Protein AF-A0A7X9JWN5-F1 (afdb_monomer_lite)

pLDDT: mean 94.58, std 3.23, range [83.0, 98.19]

Radius of gyration: 15.58 Å; chains: 1; bounding box: 39×29×37 Å

Sequence (133 aa):
LKELLTSEKVKLIFIDVPFARSTPIYAKYYLYAFNANSSVNNILHARKILFDAAQTKRIQKEDDLVAYLKEQQITVKIMDEKSVFPLLSLVIKKYKVNQTPTCVIKYSDTSVKKYIGEDEIWNGLTELKAYLK

Structure (mmCIF, N/CA/C/O backbone):
dat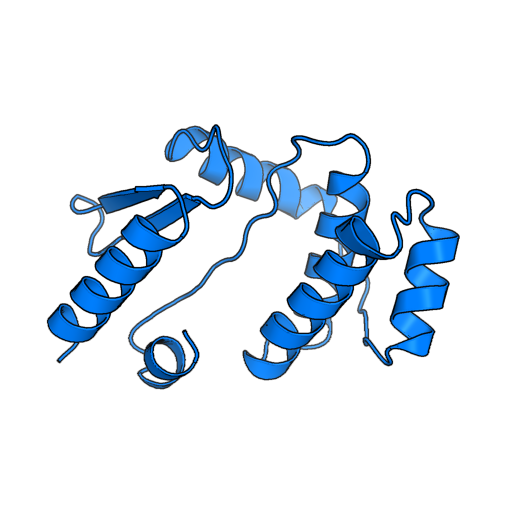a_AF-A0A7X9JWN5-F1
#
_entry.id   AF-A0A7X9JWN5-F1
#
loop_
_atom_site.group_PDB
_atom_site.id
_atom_site.type_symbol
_atom_site.label_atom_id
_atom_site.label_alt_id
_atom_site.label_comp_id
_atom_site.label_asym_id
_atom_site.label_entity_id
_atom_site.label_seq_id
_atom_site.pdbx_PDB_ins_code
_atom_site.Cartn_x
_atom_site.Cartn_y
_atom_site.Cartn_z
_atom_site.occupancy
_atom_site.B_iso_or_equiv
_atom_site.auth_seq_id
_atom_site.auth_comp_id
_atom_site.auth_asym_id
_atom_site.auth_atom_id
_atom_site.pdbx_PDB_model_num
ATOM 1 N N . LEU A 1 1 ? 0.238 -7.494 -11.731 1.00 86.62 1 LEU A N 1
ATOM 2 C CA . LEU A 1 1 ? 0.842 -7.514 -10.370 1.00 86.62 1 LEU A CA 1
ATOM 3 C C . LEU A 1 1 ? 1.144 -8.922 -9.865 1.00 86.62 1 LEU A C 1
ATOM 5 O O . LEU A 1 1 ? 2.314 -9.188 -9.644 1.00 86.62 1 LEU A O 1
ATOM 9 N N . LYS A 1 2 ? 0.154 -9.819 -9.701 1.00 88.81 2 LYS A N 1
ATOM 10 C CA . LYS A 1 2 ? 0.407 -11.194 -9.214 1.00 88.81 2 LYS A CA 1
ATOM 11 C C . LYS A 1 2 ? 1.500 -11.910 -10.013 1.00 88.81 2 LYS A C 1
ATOM 13 O O . LYS A 1 2 ? 2.463 -12.360 -9.419 1.00 88.81 2 LYS A O 1
ATOM 18 N N . GLU A 1 3 ? 1.415 -11.875 -11.342 1.00 89.75 3 GLU A N 1
ATOM 19 C CA . GLU A 1 3 ? 2.431 -12.461 -12.232 1.00 89.75 3 GLU A CA 1
ATOM 20 C C . GLU A 1 3 ? 3.855 -11.934 -11.987 1.00 89.75 3 GLU A C 1
ATOM 22 O O . GLU A 1 3 ? 4.800 -12.712 -11.945 1.00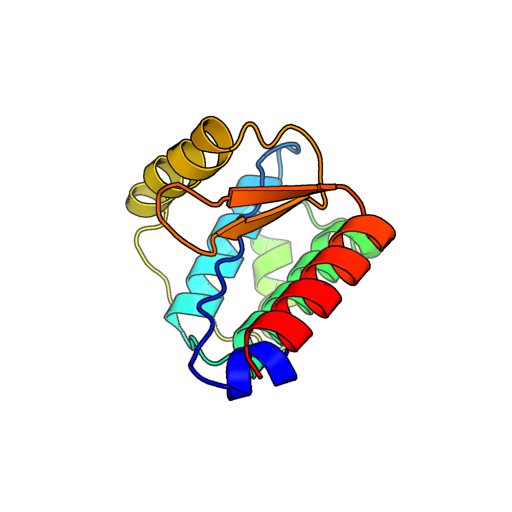 89.75 3 GLU A O 1
ATOM 27 N N . LEU A 1 4 ? 4.014 -10.618 -11.788 1.00 91.69 4 LEU A N 1
ATOM 28 C CA . LEU A 1 4 ? 5.315 -10.012 -11.480 1.00 91.69 4 LEU A CA 1
ATOM 29 C C . LEU A 1 4 ? 5.862 -10.529 -10.143 1.00 91.69 4 LEU A C 1
ATOM 31 O O . LEU A 1 4 ? 7.054 -10.786 -10.032 1.00 91.69 4 LEU A O 1
ATOM 35 N N . LEU A 1 5 ? 4.996 -10.717 -9.145 1.00 88.19 5 LEU A N 1
ATOM 36 C CA . LEU A 1 5 ? 5.391 -11.211 -7.823 1.00 88.19 5 LEU A CA 1
ATOM 37 C C . LEU A 1 5 ? 5.718 -12.706 -7.833 1.00 88.19 5 LEU A C 1
ATOM 39 O O . LEU A 1 5 ? 6.638 -13.124 -7.142 1.00 88.19 5 LEU A O 1
ATOM 43 N N . THR A 1 6 ? 5.018 -13.496 -8.649 1.00 86.38 6 THR A N 1
ATOM 44 C CA . THR A 1 6 ? 5.298 -14.929 -8.835 1.00 86.38 6 THR A CA 1
ATOM 45 C C . THR A 1 6 ? 6.651 -15.183 -9.500 1.00 86.38 6 THR A C 1
ATOM 47 O O . THR A 1 6 ? 7.188 -16.273 -9.370 1.00 86.38 6 THR A O 1
ATOM 50 N N . SER A 1 7 ? 7.237 -14.190 -10.178 1.00 86.50 7 SER A N 1
ATOM 51 C CA . SER A 1 7 ? 8.579 -14.335 -10.755 1.00 86.50 7 SER A CA 1
ATOM 52 C C . SER A 1 7 ? 9.705 -14.421 -9.716 1.00 86.50 7 SER A C 1
ATOM 54 O O . SER A 1 7 ? 10.830 -14.716 -10.099 1.00 86.50 7 SER A O 1
ATOM 56 N N . GLU A 1 8 ? 9.441 -14.080 -8.446 1.00 83.44 8 GLU A N 1
ATOM 57 C CA . GLU A 1 8 ? 10.424 -13.928 -7.351 1.00 83.44 8 GLU A CA 1
ATOM 58 C C . GLU A 1 8 ? 11.551 -12.902 -7.601 1.00 83.44 8 GLU A C 1
ATOM 60 O O . GLU A 1 8 ? 12.323 -12.584 -6.700 1.00 83.44 8 GLU A O 1
ATOM 65 N N . LYS A 1 9 ? 11.599 -12.284 -8.788 1.00 90.44 9 LYS A N 1
ATOM 66 C CA . LYS A 1 9 ? 12.545 -11.217 -9.154 1.00 90.44 9 LYS A CA 1
ATOM 67 C C . LYS A 1 9 ? 12.091 -9.825 -8.696 1.00 90.44 9 LYS A C 1
ATOM 69 O O . LYS A 1 9 ? 12.845 -8.861 -8.808 1.00 90.44 9 LYS A O 1
ATOM 74 N N . VAL A 1 10 ? 10.851 -9.692 -8.217 1.00 92.88 10 VAL A N 1
ATOM 75 C CA . VAL A 1 10 ? 10.231 -8.402 -7.882 1.00 92.88 10 VAL A CA 1
ATOM 76 C C . VAL A 1 10 ? 9.826 -8.355 -6.419 1.00 92.88 10 VAL A C 1
ATOM 78 O O . VAL A 1 10 ? 9.027 -9.163 -5.950 1.00 92.88 10 VAL A O 1
ATOM 81 N N . LYS A 1 11 ? 10.290 -7.316 -5.723 1.00 91.75 11 LYS A N 1
ATOM 82 C CA . LYS A 1 11 ? 9.767 -6.921 -4.415 1.00 91.75 11 LYS A CA 1
ATOM 83 C C . LYS A 1 11 ? 8.789 -5.763 -4.583 1.00 91.75 11 LYS A C 1
ATOM 85 O O . LYS A 1 11 ? 9.141 -4.728 -5.141 1.00 91.75 11 LYS A O 1
ATOM 90 N N . LEU A 1 12 ? 7.578 -5.923 -4.057 1.00 91.81 12 LEU A N 1
ATOM 91 C CA . LEU A 1 12 ? 6.559 -4.877 -4.035 1.00 91.81 12 LEU A CA 1
ATOM 92 C C . LEU A 1 12 ? 6.390 -4.332 -2.621 1.00 91.81 12 LEU A C 1
ATOM 94 O O . LEU A 1 12 ? 6.282 -5.091 -1.661 1.00 91.81 12 LEU A O 1
ATOM 98 N N . ILE A 1 13 ? 6.345 -3.008 -2.508 1.00 92.94 13 ILE A N 1
ATOM 99 C CA . ILE A 1 13 ? 6.031 -2.304 -1.269 1.00 92.94 13 ILE A CA 1
ATOM 100 C C . ILE A 1 13 ? 4.869 -1.371 -1.581 1.00 92.94 13 ILE A C 1
ATOM 102 O O . ILE A 1 13 ? 4.953 -0.557 -2.499 1.00 92.94 13 ILE A O 1
ATOM 106 N N . PHE A 1 14 ? 3.790 -1.490 -0.815 1.00 94.25 14 PHE A N 1
ATOM 107 C CA . PHE A 1 14 ? 2.704 -0.522 -0.847 1.00 94.25 14 PHE A CA 1
ATOM 108 C C . PHE A 1 14 ? 2.879 0.483 0.283 1.00 94.25 14 PHE A C 1
ATOM 110 O O . PHE A 1 14 ? 3.164 0.098 1.417 1.00 94.25 14 PHE A O 1
ATOM 117 N N . ILE A 1 15 ? 2.700 1.761 -0.039 1.00 94.75 15 ILE A N 1
ATOM 118 C CA . ILE A 1 15 ? 2.816 2.863 0.909 1.00 94.75 15 ILE A CA 1
ATOM 119 C C . ILE A 1 15 ? 1.588 3.750 0.744 1.00 94.75 15 ILE A C 1
ATOM 121 O O . ILE A 1 15 ? 1.370 4.295 -0.339 1.00 94.75 15 ILE A O 1
ATOM 125 N N . ASP A 1 16 ? 0.804 3.897 1.808 1.00 92.56 16 ASP A N 1
ATOM 126 C CA . ASP A 1 16 ? -0.321 4.827 1.821 1.00 92.56 16 ASP A CA 1
ATOM 127 C C . ASP A 1 16 ? 0.190 6.237 2.134 1.00 92.56 16 ASP A C 1
ATOM 129 O O . ASP A 1 16 ? 0.936 6.458 3.091 1.00 92.56 16 ASP A O 1
ATOM 133 N N . VAL A 1 17 ? -0.184 7.197 1.288 1.00 91.56 17 VAL A N 1
ATOM 134 C CA . VAL A 1 17 ? 0.281 8.583 1.389 1.00 91.56 17 VAL A CA 1
ATOM 135 C C . VAL A 1 17 ? -0.757 9.392 2.167 1.00 91.56 17 VAL A C 1
ATOM 137 O O . VAL A 1 17 ? -1.912 9.427 1.740 1.00 91.56 17 VAL A O 1
ATOM 140 N N . PRO A 1 18 ? -0.397 10.043 3.290 1.00 89.44 18 PRO A N 1
ATOM 141 C CA . PRO A 1 18 ? -1.356 10.656 4.208 1.00 89.44 18 PRO A CA 1
ATOM 142 C C . PRO A 1 18 ? -1.901 12.003 3.706 1.00 89.44 18 PRO A C 1
ATOM 144 O O . PRO A 1 18 ? -1.701 13.039 4.334 1.00 89.44 18 PRO A O 1
ATOM 147 N N . PHE A 1 19 ? -2.595 12.000 2.566 1.00 89.00 19 PHE A N 1
ATOM 148 C CA . PHE A 1 19 ? -3.260 13.187 2.019 1.00 89.00 19 PHE A CA 1
ATOM 149 C C . PHE A 1 19 ? -4.581 13.519 2.723 1.00 89.00 19 PHE A C 1
ATOM 151 O O . PHE A 1 19 ? -5.000 14.675 2.706 1.00 89.00 19 PHE A O 1
ATOM 158 N N . ALA A 1 20 ? -5.229 12.541 3.365 1.00 88.44 20 ALA A N 1
ATOM 159 C CA . ALA A 1 20 ? -6.449 12.746 4.141 1.00 88.44 20 ALA A CA 1
ATOM 160 C C . ALA A 1 20 ? -6.208 12.511 5.639 1.00 88.44 20 ALA A C 1
ATOM 162 O O . ALA A 1 20 ? -5.358 11.713 6.037 1.00 88.44 20 ALA A O 1
ATOM 163 N N . ARG A 1 21 ? -7.010 13.166 6.493 1.00 87.06 21 ARG A N 1
ATOM 164 C CA . ARG A 1 21 ? -6.910 13.024 7.960 1.00 87.06 21 ARG A CA 1
ATOM 165 C C . ARG A 1 21 ? -7.127 11.593 8.447 1.00 87.06 21 ARG A C 1
ATOM 167 O O . ARG A 1 21 ? -6.552 11.217 9.460 1.00 87.06 21 ARG A O 1
ATOM 174 N N . SER A 1 22 ? -7.941 10.810 7.745 1.00 88.38 22 SER A N 1
ATOM 175 C CA . SER A 1 22 ? -8.222 9.416 8.093 1.00 88.38 22 SER A CA 1
ATOM 176 C C . SER A 1 22 ? -7.166 8.438 7.580 1.00 88.38 22 SER A C 1
ATOM 178 O O . SER A 1 22 ? -7.082 7.324 8.094 1.00 88.38 22 SER A O 1
ATOM 180 N N . THR A 1 23 ? -6.302 8.837 6.636 1.00 90.00 23 THR A N 1
ATOM 181 C CA . THR A 1 23 ? -5.290 7.946 6.050 1.00 90.00 23 THR A CA 1
ATOM 182 C C . THR A 1 23 ? -4.388 7.249 7.078 1.00 90.00 23 THR A C 1
ATOM 184 O O . THR A 1 23 ? -4.134 6.063 6.885 1.00 90.00 23 THR A O 1
ATOM 187 N N . PRO A 1 24 ? -3.927 7.884 8.177 1.00 92.56 24 PRO A N 1
ATOM 188 C CA . PRO A 1 24 ? -3.117 7.196 9.185 1.00 92.56 24 PRO A CA 1
ATOM 189 C C . PRO A 1 24 ? -3.802 5.967 9.800 1.00 92.56 24 PRO A C 1
ATOM 191 O O . PRO A 1 24 ? -3.133 4.967 10.053 1.00 92.56 24 PRO A O 1
ATOM 194 N N . ILE A 1 25 ? -5.128 6.006 9.993 1.00 95.06 25 ILE A N 1
ATOM 195 C CA . ILE A 1 25 ? -5.894 4.859 10.505 1.00 95.06 25 ILE A CA 1
ATOM 196 C C . ILE A 1 25 ? -5.853 3.729 9.469 1.00 95.06 25 ILE A C 1
ATOM 198 O O . ILE A 1 25 ? -5.475 2.609 9.796 1.00 95.06 25 ILE A O 1
ATOM 202 N N . TYR A 1 26 ? -6.138 4.021 8.200 1.00 96.38 26 TYR A N 1
ATOM 203 C CA . TYR A 1 26 ? -6.081 3.022 7.127 1.00 96.38 26 TYR A CA 1
ATOM 204 C C . TYR A 1 26 ? -4.681 2.420 6.943 1.00 96.38 26 TYR A C 1
ATOM 206 O O . TYR A 1 26 ? -4.544 1.199 6.859 1.00 96.38 26 TYR A O 1
ATOM 214 N N . ALA A 1 27 ? -3.640 3.256 6.969 1.00 95.69 27 ALA A N 1
ATOM 215 C CA . ALA A 1 27 ? -2.252 2.818 6.865 1.00 95.69 27 ALA A CA 1
ATOM 216 C C . ALA A 1 27 ? -1.854 1.900 8.035 1.00 95.69 27 ALA A C 1
ATOM 218 O O . ALA A 1 27 ? -1.191 0.883 7.829 1.00 95.69 27 ALA A O 1
ATOM 219 N N . LYS A 1 28 ? -2.299 2.217 9.259 1.00 96.44 28 LYS A N 1
ATOM 220 C CA . LYS A 1 28 ? -2.103 1.369 10.444 1.00 96.44 28 LYS A CA 1
ATOM 221 C C . LYS A 1 28 ? -2.718 -0.018 10.246 1.00 96.44 28 LYS A C 1
ATOM 223 O O . LYS A 1 28 ? -2.028 -1.020 10.411 1.00 96.44 28 LYS A O 1
ATOM 228 N N . TYR A 1 29 ? -3.987 -0.095 9.840 1.00 97.44 29 TYR A N 1
ATOM 229 C CA . TYR A 1 29 ? -4.658 -1.388 9.658 1.00 97.44 29 TYR A CA 1
ATOM 230 C C . TYR A 1 29 ? -4.124 -2.184 8.466 1.00 97.44 29 TYR A C 1
ATOM 232 O O . TYR A 1 29 ? -4.097 -3.414 8.525 1.00 97.44 29 TYR A O 1
ATOM 240 N N . TYR A 1 30 ? -3.614 -1.516 7.430 1.00 97.19 30 TYR A N 1
ATOM 241 C CA . TYR A 1 30 ? -2.848 -2.184 6.381 1.00 97.19 30 TYR A CA 1
ATOM 242 C C . TYR A 1 30 ? -1.592 -2.869 6.944 1.00 97.19 30 TYR A C 1
ATOM 244 O O . TYR A 1 30 ? -1.358 -4.046 6.661 1.00 97.19 30 TYR A O 1
ATOM 252 N N . LEU A 1 31 ? -0.811 -2.175 7.782 1.00 97.06 31 LEU A N 1
ATOM 253 C CA . LEU A 1 31 ? 0.374 -2.754 8.427 1.00 97.06 31 LEU A CA 1
ATOM 254 C C . LEU A 1 31 ? 0.009 -3.917 9.356 1.00 97.06 31 LEU A C 1
ATOM 256 O O . LEU A 1 31 ? 0.697 -4.936 9.354 1.00 97.06 31 LEU A O 1
ATOM 260 N N . TYR A 1 32 ? -1.095 -3.817 10.097 1.00 97.88 32 TYR A N 1
ATOM 261 C CA . TYR A 1 32 ? -1.533 -4.904 10.974 1.00 97.88 32 TYR A CA 1
ATOM 262 C C . TYR A 1 32 ? -1.997 -6.136 10.187 1.00 97.88 32 TYR A C 1
ATOM 264 O O . TYR A 1 32 ? -1.700 -7.263 10.588 1.00 97.88 32 TYR A O 1
ATOM 272 N N . ALA A 1 33 ? -2.683 -5.951 9.056 1.00 97.50 33 ALA A N 1
ATOM 273 C CA . ALA A 1 33 ? -3.051 -7.051 8.163 1.00 97.50 33 ALA A CA 1
ATOM 274 C C . ALA A 1 33 ? -1.811 -7.697 7.518 1.00 97.50 33 ALA A C 1
ATOM 276 O O . ALA A 1 33 ? -1.709 -8.923 7.450 1.00 97.50 33 ALA A O 1
ATOM 277 N N . PHE A 1 34 ? -0.836 -6.882 7.101 1.00 95.75 34 PHE A N 1
ATOM 278 C CA . PHE A 1 34 ? 0.447 -7.357 6.579 1.00 95.75 34 PHE A CA 1
ATOM 279 C C . PHE A 1 34 ? 1.229 -8.170 7.623 1.00 95.75 34 PHE A C 1
ATOM 281 O O . PHE A 1 34 ? 1.760 -9.232 7.306 1.00 95.75 34 PHE A O 1
ATOM 288 N N . ASN A 1 35 ? 1.275 -7.702 8.873 1.00 97.06 35 ASN A N 1
ATOM 289 C CA . ASN A 1 35 ? 1.960 -8.377 9.976 1.00 97.06 35 ASN A CA 1
ATOM 290 C C . ASN A 1 35 ? 1.287 -9.698 10.384 1.00 97.06 35 ASN A C 1
ATOM 292 O O . ASN A 1 35 ? 1.957 -10.615 10.859 1.00 97.06 35 ASN A O 1
ATOM 296 N N . ALA A 1 36 ? -0.032 -9.814 10.201 1.00 97.19 36 ALA A N 1
ATOM 297 C CA . ALA A 1 36 ? -0.741 -11.074 10.399 1.00 97.19 36 ALA A CA 1
ATOM 298 C C . ALA A 1 36 ? -0.396 -12.096 9.310 1.00 97.19 36 ALA A C 1
ATOM 300 O O . ALA A 1 36 ? -0.172 -13.267 9.609 1.00 97.19 36 ALA A O 1
ATOM 301 N N . ASN A 1 37 ? -0.363 -11.657 8.048 1.00 95.88 37 ASN A N 1
ATOM 302 C CA . ASN A 1 37 ? -0.058 -12.504 6.903 1.00 95.88 37 ASN A CA 1
ATOM 303 C C . ASN A 1 37 ? 0.485 -11.660 5.736 1.00 95.88 37 ASN A C 1
ATOM 305 O O . ASN A 1 37 ? -0.243 -10.902 5.092 1.00 95.88 37 ASN A O 1
ATOM 309 N N . SER A 1 38 ? 1.763 -11.840 5.412 1.00 92.94 38 SER A N 1
ATOM 310 C CA . SER A 1 38 ? 2.453 -11.092 4.355 1.00 92.94 38 SER A CA 1
ATOM 311 C C . SER A 1 38 ? 2.349 -11.738 2.965 1.00 92.94 38 SER A C 1
ATOM 313 O O . SER A 1 38 ? 3.032 -11.318 2.029 1.00 92.94 38 SER A O 1
ATOM 315 N N . SER A 1 39 ? 1.495 -12.753 2.787 1.00 91.88 39 SER A N 1
ATOM 316 C CA . SER A 1 39 ? 1.266 -13.352 1.471 1.00 91.88 39 SER A CA 1
ATOM 317 C C . SER A 1 39 ? 0.632 -12.350 0.504 1.00 91.88 39 SER A C 1
ATOM 319 O O . SER A 1 39 ? -0.218 -11.535 0.867 1.00 91.88 39 SER A O 1
ATOM 321 N N . VAL A 1 40 ? 0.999 -12.456 -0.774 1.00 90.19 40 VAL A N 1
ATOM 322 C CA . VAL A 1 40 ? 0.501 -11.570 -1.839 1.00 90.19 40 VAL A CA 1
ATOM 323 C C . VAL A 1 40 ? -1.028 -11.551 -1.899 1.00 90.19 40 VAL A C 1
ATOM 325 O O . VAL A 1 40 ? -1.627 -10.488 -2.054 1.00 90.19 40 VAL A O 1
ATOM 328 N N . ASN A 1 41 ? -1.672 -12.713 -1.759 1.00 91.69 41 ASN A N 1
ATOM 329 C CA . ASN A 1 41 ? -3.130 -12.805 -1.793 1.00 91.69 41 ASN A CA 1
ATOM 330 C C . ASN A 1 41 ? -3.770 -12.063 -0.613 1.00 91.69 41 ASN A C 1
ATOM 332 O O . ASN A 1 41 ? -4.712 -11.304 -0.840 1.00 91.69 41 ASN A O 1
ATOM 336 N N . ASN A 1 42 ? -3.233 -12.217 0.603 1.00 93.12 42 ASN A N 1
ATOM 337 C CA . ASN A 1 42 ? -3.739 -11.502 1.774 1.00 93.12 42 ASN A CA 1
ATOM 338 C C . ASN A 1 42 ? -3.561 -9.987 1.629 1.00 93.12 42 ASN A C 1
ATOM 340 O O . ASN A 1 42 ? -4.512 -9.236 1.808 1.00 93.12 42 ASN A O 1
ATOM 344 N N . ILE A 1 43 ? -2.372 -9.533 1.226 1.00 93.38 43 ILE A N 1
ATOM 345 C CA . ILE A 1 43 ? -2.062 -8.105 1.072 1.00 93.38 43 ILE A CA 1
ATOM 346 C C . ILE A 1 43 ? -2.984 -7.445 0.045 1.00 93.38 43 ILE A C 1
ATOM 348 O O . ILE A 1 43 ? -3.533 -6.374 0.300 1.00 93.38 43 ILE A O 1
ATOM 352 N N . LEU A 1 44 ? -3.175 -8.068 -1.123 1.00 93.94 44 LEU A N 1
ATOM 353 C CA . LEU A 1 44 ? -4.054 -7.520 -2.159 1.00 93.94 44 LEU A CA 1
ATOM 354 C C . LEU A 1 44 ? -5.522 -7.516 -1.716 1.00 93.94 44 LEU A C 1
ATOM 356 O O . LEU A 1 44 ? -6.245 -6.567 -2.021 1.00 93.94 44 LEU A O 1
ATOM 360 N N . HIS A 1 45 ? -5.955 -8.543 -0.981 1.00 95.81 45 HIS A N 1
ATOM 361 C CA . HIS A 1 45 ? -7.305 -8.605 -0.433 1.00 95.81 45 HIS A CA 1
ATOM 362 C C . HIS A 1 45 ? -7.537 -7.533 0.640 1.00 95.81 45 HIS A C 1
ATOM 364 O O . HIS A 1 45 ? -8.465 -6.738 0.503 1.00 95.81 45 HIS A O 1
ATOM 370 N N . ALA A 1 46 ? -6.651 -7.431 1.634 1.00 96.81 46 ALA A N 1
ATOM 371 C CA . ALA A 1 46 ? -6.714 -6.417 2.682 1.00 96.81 46 ALA A CA 1
ATOM 372 C C . ALA A 1 46 ? -6.733 -5.000 2.093 1.00 96.81 46 ALA A C 1
ATOM 374 O O . ALA A 1 46 ? -7.560 -4.181 2.485 1.00 96.81 46 ALA A O 1
ATOM 375 N N . ARG A 1 47 ? -5.892 -4.720 1.084 1.00 95.38 47 ARG A N 1
ATOM 376 C CA . ARG A 1 47 ? -5.914 -3.433 0.370 1.00 95.38 47 ARG A CA 1
ATOM 377 C C . ARG A 1 47 ? -7.259 -3.167 -0.286 1.00 95.38 47 ARG A C 1
ATOM 379 O O . ARG A 1 47 ? -7.785 -2.076 -0.120 1.00 95.38 47 ARG A O 1
ATOM 386 N N . LYS A 1 48 ? -7.830 -4.143 -0.999 1.00 96.31 48 LYS A N 1
ATOM 387 C CA . LYS A 1 48 ? -9.151 -3.990 -1.625 1.00 96.31 48 LYS A CA 1
ATOM 388 C C . LYS A 1 48 ? -10.219 -3.622 -0.588 1.00 96.31 48 LYS A C 1
ATOM 390 O O . LYS A 1 48 ? -10.968 -2.679 -0.814 1.00 96.31 48 LYS A O 1
ATOM 395 N N . ILE A 1 49 ? -10.258 -4.332 0.540 1.00 98.19 49 ILE A N 1
ATOM 396 C CA . ILE A 1 49 ? -11.233 -4.090 1.613 1.00 98.19 49 ILE A CA 1
ATOM 397 C C . ILE A 1 49 ? -11.034 -2.714 2.261 1.00 98.19 49 ILE A C 1
ATOM 399 O O . ILE A 1 49 ? -12.000 -1.980 2.444 1.00 98.19 49 ILE A O 1
ATOM 403 N N . LEU A 1 50 ? -9.790 -2.326 2.554 1.00 97.00 50 LEU A N 1
ATOM 404 C CA . LEU A 1 50 ? -9.475 -1.009 3.118 1.00 97.00 50 LEU A CA 1
ATOM 405 C C . LEU A 1 50 ? -9.835 0.134 2.155 1.00 97.00 50 LEU A C 1
ATOM 407 O O . LEU A 1 50 ? -10.366 1.154 2.587 1.00 97.00 50 LEU A O 1
ATOM 411 N N . PHE A 1 51 ? -9.597 -0.038 0.851 1.00 94.25 51 PHE A N 1
ATOM 412 C CA . PHE A 1 51 ? -10.013 0.936 -0.162 1.00 94.25 51 PHE A CA 1
ATOM 413 C C . PHE A 1 51 ? -11.537 1.064 -0.250 1.00 94.25 51 PHE A C 1
ATOM 415 O O . PHE A 1 51 ? -12.043 2.181 -0.346 1.00 94.25 51 PHE A O 1
ATOM 422 N N . ASP A 1 52 ? -12.270 -0.048 -0.192 1.00 96.50 52 ASP A N 1
ATOM 423 C CA . ASP A 1 52 ? -13.735 -0.038 -0.198 1.00 96.50 52 ASP A CA 1
ATOM 424 C C . ASP A 1 52 ? -14.316 0.625 1.066 1.00 96.50 52 ASP A C 1
ATOM 426 O O . ASP A 1 52 ? -15.213 1.469 0.980 1.00 96.50 52 ASP A O 1
ATOM 430 N N . ALA A 1 53 ? -13.738 0.335 2.236 1.00 97.00 53 ALA A N 1
ATOM 431 C CA . ALA A 1 53 ? -14.075 0.999 3.494 1.00 97.00 53 ALA A CA 1
ATOM 432 C C . ALA A 1 53 ? -13.896 2.527 3.409 1.00 97.00 53 ALA A C 1
ATOM 434 O O . ALA A 1 53 ? -14.770 3.286 3.838 1.00 97.00 53 ALA A O 1
ATOM 435 N N . ALA A 1 54 ? -12.791 2.979 2.808 1.00 94.25 54 ALA A N 1
ATOM 436 C CA . ALA A 1 54 ? -12.473 4.395 2.672 1.00 94.25 54 ALA A CA 1
ATOM 437 C C . ALA A 1 54 ? -13.348 5.114 1.636 1.00 94.25 54 ALA A C 1
ATOM 439 O O . ALA A 1 54 ? -13.866 6.194 1.914 1.00 94.25 54 ALA A O 1
ATOM 440 N N . GLN A 1 55 ? -13.503 4.544 0.438 1.00 92.38 55 GLN A N 1
ATOM 441 C CA . GLN A 1 55 ? -14.128 5.240 -0.692 1.00 92.38 55 GLN A CA 1
ATOM 442 C C . GLN A 1 55 ? -15.636 5.011 -0.777 1.00 92.38 55 GLN A C 1
ATOM 444 O O . GLN A 1 55 ? -16.396 5.962 -0.974 1.00 92.38 55 GLN A O 1
ATOM 449 N N . THR A 1 56 ? -16.073 3.765 -0.602 1.00 94.44 56 THR A N 1
ATOM 450 C CA . THR A 1 56 ? -17.480 3.379 -0.745 1.00 94.44 56 THR A CA 1
ATOM 451 C C . THR A 1 56 ? -18.230 3.603 0.560 1.00 94.44 56 THR A C 1
ATOM 453 O O . THR A 1 56 ? -19.244 4.298 0.587 1.00 94.44 56 THR A O 1
ATOM 456 N N . LYS A 1 57 ? -17.723 3.037 1.664 1.00 94.69 57 LYS A N 1
ATOM 457 C CA . LYS A 1 57 ? -18.373 3.120 2.984 1.00 94.69 57 LYS A CA 1
ATOM 458 C C . LYS A 1 57 ? -18.081 4.430 3.714 1.00 94.69 57 LYS A C 1
ATOM 460 O O . LYS A 1 57 ? -18.820 4.792 4.624 1.00 94.69 57 LYS A O 1
ATOM 465 N N . ARG A 1 58 ? -17.029 5.149 3.302 1.00 94.38 58 ARG A N 1
ATOM 466 C CA . ARG A 1 58 ? -16.589 6.434 3.872 1.00 94.38 58 ARG A CA 1
ATOM 467 C C . ARG A 1 58 ? -16.344 6.383 5.381 1.00 94.38 58 ARG A C 1
ATOM 469 O O . ARG A 1 58 ? -16.540 7.387 6.066 1.00 94.38 58 ARG A O 1
ATOM 476 N N . ILE A 1 59 ? -15.887 5.243 5.895 1.00 95.50 59 ILE A N 1
ATOM 477 C CA . ILE A 1 59 ? -15.632 5.049 7.325 1.00 95.50 59 ILE A CA 1
ATOM 478 C C . ILE A 1 59 ? -14.531 6.018 7.785 1.00 95.50 59 ILE A C 1
ATOM 480 O O . ILE A 1 59 ? -13.461 6.091 7.180 1.00 95.50 59 ILE A O 1
ATOM 484 N N . GLN A 1 60 ? -14.791 6.789 8.845 1.00 91.56 60 GLN A N 1
ATOM 485 C CA . GLN A 1 60 ? -13.825 7.758 9.393 1.00 91.56 60 GLN A CA 1
ATOM 486 C C . GLN A 1 60 ? -13.357 7.415 10.810 1.00 91.56 60 GLN A C 1
ATOM 488 O O . GLN A 1 60 ? -12.292 7.874 11.219 1.00 91.56 60 GLN A O 1
ATOM 493 N N . LYS A 1 61 ? -14.149 6.649 11.568 1.00 94.25 61 LYS A N 1
ATOM 494 C CA . LYS A 1 61 ? -13.821 6.260 12.942 1.00 94.25 61 LYS A CA 1
ATOM 495 C C . LYS A 1 61 ? -13.110 4.917 12.956 1.00 94.25 61 LYS A C 1
ATOM 497 O O . LYS A 1 61 ? -13.388 4.044 12.139 1.00 94.25 61 LYS A O 1
ATOM 502 N N . GLU A 1 62 ? -12.205 4.765 13.912 1.00 95.75 62 GLU A N 1
ATOM 503 C CA . GLU A 1 62 ? -11.421 3.545 14.062 1.00 95.75 62 GLU A CA 1
ATOM 504 C C . GLU A 1 62 ? -12.285 2.342 14.449 1.00 95.75 62 GLU A C 1
ATOM 506 O O . GLU A 1 62 ? -12.186 1.310 13.794 1.00 95.75 62 GLU A O 1
ATOM 511 N N . ASP A 1 63 ? -13.180 2.485 15.428 1.00 96.75 63 ASP A N 1
ATOM 512 C CA . ASP A 1 63 ? -14.036 1.380 15.885 1.00 96.75 63 ASP A CA 1
ATOM 513 C C . ASP A 1 63 ? -14.924 0.824 14.760 1.00 96.75 63 ASP A C 1
ATOM 515 O O . ASP A 1 63 ? -15.039 -0.392 14.595 1.00 96.75 63 ASP A O 1
ATOM 519 N N . ASP A 1 64 ? -15.476 1.711 13.925 1.00 97.12 64 ASP A N 1
ATOM 520 C CA . ASP A 1 64 ? -16.267 1.339 12.746 1.00 97.12 64 ASP A CA 1
ATOM 521 C C . ASP A 1 64 ? -15.412 0.571 11.722 1.00 97.12 64 ASP A C 1
ATOM 523 O O . ASP A 1 64 ? -15.873 -0.394 11.108 1.00 97.12 64 ASP A O 1
ATOM 527 N N . LEU A 1 65 ? -14.143 0.962 11.550 1.00 97.69 65 LEU A N 1
ATOM 528 C CA . LEU A 1 65 ? -13.215 0.254 10.671 1.00 97.69 65 LEU A CA 1
ATOM 529 C C . LEU A 1 65 ? -12.869 -1.128 11.234 1.00 97.69 65 LEU A C 1
ATOM 531 O O . LEU A 1 65 ? -12.836 -2.093 10.475 1.00 97.69 65 LEU A O 1
ATOM 535 N N . VAL A 1 66 ? -12.642 -1.251 12.544 1.00 97.50 66 VAL A N 1
ATOM 536 C CA . VAL A 1 66 ? -12.384 -2.548 13.191 1.00 97.50 66 VAL A CA 1
ATOM 537 C C . VAL A 1 66 ? -13.568 -3.489 13.011 1.00 97.50 66 VAL A C 1
ATOM 539 O O . VAL A 1 66 ? -13.371 -4.649 12.643 1.00 97.50 66 VAL A O 1
ATOM 542 N N . ALA A 1 67 ? -14.788 -2.996 13.240 1.00 97.81 67 ALA A N 1
ATOM 543 C CA . ALA A 1 67 ? -16.006 -3.768 13.034 1.00 97.81 67 ALA A CA 1
ATOM 544 C C . ALA A 1 67 ? -16.110 -4.249 11.580 1.00 97.81 67 ALA A C 1
ATOM 546 O O . ALA A 1 67 ? -16.255 -5.448 11.340 1.00 97.81 67 ALA A O 1
ATOM 547 N N . TYR A 1 68 ? -15.907 -3.347 10.615 1.00 98.06 68 TYR A N 1
ATOM 548 C CA . TYR A 1 68 ? -15.948 -3.690 9.196 1.00 98.06 68 TYR A CA 1
ATOM 549 C C . TYR A 1 68 ? -14.880 -4.717 8.798 1.00 98.06 68 TYR A C 1
ATOM 551 O O . TYR A 1 68 ? -15.173 -5.691 8.110 1.00 98.06 68 TYR A O 1
ATOM 559 N N . LEU A 1 69 ? -13.636 -4.555 9.256 1.00 97.75 69 LEU A N 1
ATOM 560 C CA . LEU A 1 69 ? -12.562 -5.510 8.969 1.00 97.75 69 LEU A CA 1
ATOM 561 C C . LEU A 1 69 ? -12.873 -6.900 9.529 1.00 97.75 69 LEU A C 1
ATOM 563 O O . LEU A 1 69 ? -12.594 -7.899 8.866 1.00 97.75 69 LEU A O 1
ATOM 567 N N . LYS A 1 70 ? -13.493 -6.970 10.711 1.00 97.06 70 LYS A N 1
ATOM 568 C CA . LYS A 1 70 ? -13.947 -8.228 11.308 1.00 97.06 70 LYS A CA 1
ATOM 569 C C . LYS A 1 70 ? -15.063 -8.879 10.485 1.00 97.06 70 LYS A C 1
ATOM 571 O O . LYS A 1 70 ? -14.996 -10.081 10.241 1.00 97.06 70 LYS A O 1
ATOM 576 N N . GLU A 1 71 ? -16.047 -8.106 10.025 1.00 97.56 71 GLU A N 1
ATOM 577 C CA . GLU A 1 71 ? -17.114 -8.588 9.130 1.00 97.56 71 GLU A CA 1
ATOM 578 C C . GLU A 1 71 ? -16.557 -9.135 7.810 1.00 97.56 71 GLU A C 1
ATOM 580 O O . GLU A 1 71 ? -17.006 -10.171 7.325 1.00 97.56 71 GLU A O 1
ATOM 585 N N . GLN A 1 72 ? -15.537 -8.473 7.259 1.00 97.44 72 GLN A N 1
ATOM 586 C CA . GLN A 1 72 ? -14.841 -8.887 6.036 1.00 97.44 72 GLN A CA 1
ATOM 587 C C . GLN A 1 72 ? -13.778 -9.973 6.273 1.00 97.44 72 GLN A C 1
ATOM 589 O O . GLN A 1 72 ? -13.032 -10.306 5.355 1.00 97.44 72 GLN A O 1
ATOM 594 N N . GLN A 1 73 ? -13.695 -10.528 7.488 1.00 96.00 73 GLN A N 1
ATOM 595 C CA . GLN A 1 73 ? -12.769 -11.603 7.861 1.00 96.00 73 GLN A CA 1
ATOM 596 C C . GLN A 1 73 ? -11.283 -11.252 7.651 1.00 96.00 73 GLN A C 1
ATOM 598 O O . GLN A 1 73 ? -10.439 -12.127 7.440 1.00 96.00 73 GLN A O 1
ATOM 603 N N . ILE A 1 74 ? -10.929 -9.968 7.752 1.00 97.38 74 ILE A N 1
ATOM 604 C CA . ILE A 1 74 ? -9.537 -9.524 7.702 1.00 97.38 74 ILE A CA 1
ATOM 605 C C . ILE A 1 74 ? -8.880 -9.786 9.053 1.00 97.38 74 ILE A C 1
ATOM 607 O O . ILE A 1 74 ? -9.207 -9.173 10.069 1.00 97.38 74 ILE A O 1
ATOM 611 N N . THR A 1 75 ? -7.901 -10.688 9.052 1.00 95.81 75 THR A N 1
ATOM 612 C CA . THR A 1 75 ? -7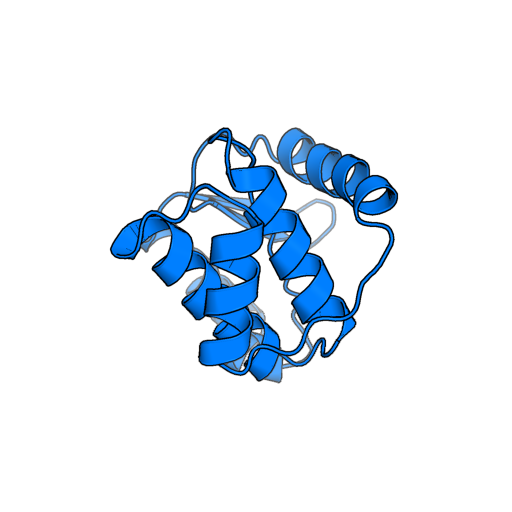.063 -10.931 10.228 1.00 95.81 75 THR A CA 1
ATOM 613 C C . THR A 1 75 ? -6.038 -9.812 10.367 1.00 95.81 75 THR A C 1
ATOM 615 O O . THR A 1 75 ? -5.338 -9.474 9.413 1.00 95.81 75 THR A O 1
ATOM 618 N N . VAL A 1 76 ? -5.920 -9.262 11.574 1.00 96.56 76 VAL A N 1
ATOM 619 C CA . VAL A 1 76 ? -4.959 -8.210 11.912 1.00 96.56 76 VAL A CA 1
ATOM 620 C C . VAL A 1 76 ? -4.107 -8.647 13.098 1.00 96.56 76 VAL A C 1
ATOM 622 O O . VAL A 1 76 ? -4.599 -9.279 14.030 1.00 96.56 76 VAL A O 1
ATOM 625 N N . LYS A 1 77 ? -2.818 -8.307 13.069 1.00 97.62 77 LYS A N 1
ATOM 626 C CA . LYS A 1 77 ? -1.877 -8.547 14.163 1.00 97.62 77 LYS A CA 1
ATOM 627 C C . LYS A 1 77 ? -1.205 -7.231 14.510 1.00 97.62 77 LYS A C 1
ATOM 629 O O . LYS A 1 77 ? -0.442 -6.696 13.705 1.00 97.62 77 LYS A O 1
ATOM 634 N N . ILE A 1 78 ? -1.492 -6.730 15.708 1.00 97.06 78 ILE A N 1
ATOM 635 C CA . ILE A 1 78 ? -0.948 -5.465 16.208 1.00 97.06 78 ILE A CA 1
ATOM 636 C C . ILE A 1 78 ? 0.586 -5.509 16.165 1.00 97.06 78 ILE A C 1
ATOM 638 O O . ILE A 1 78 ? 1.211 -6.527 16.473 1.00 97.06 78 ILE A O 1
ATOM 642 N N . MET A 1 79 ? 1.178 -4.396 15.749 1.00 96.00 79 MET A N 1
ATOM 643 C CA . MET A 1 79 ? 2.616 -4.131 15.760 1.00 96.00 79 MET A CA 1
ATOM 644 C C . MET A 1 79 ? 2.854 -2.654 16.074 1.00 96.00 79 MET A C 1
ATOM 646 O O . MET A 1 79 ? 1.907 -1.878 16.069 1.00 96.00 79 MET A O 1
ATOM 650 N N . ASP A 1 80 ? 4.103 -2.257 16.305 1.00 95.75 80 ASP A N 1
ATOM 651 C CA . ASP A 1 80 ? 4.458 -0.844 16.461 1.00 95.75 80 ASP A CA 1
ATOM 652 C C . ASP A 1 80 ? 4.516 -0.134 15.097 1.00 95.75 80 ASP A C 1
ATOM 654 O O . ASP A 1 80 ? 5.566 -0.056 14.452 1.00 95.75 80 ASP A O 1
ATOM 658 N N . GLU A 1 81 ? 3.381 0.396 14.639 1.00 94.06 81 GLU A N 1
ATOM 659 C CA . GLU A 1 81 ? 3.300 1.161 13.393 1.00 94.06 81 GLU A CA 1
ATOM 660 C C . GLU A 1 81 ? 4.060 2.495 13.453 1.00 94.06 81 GLU A C 1
ATOM 662 O O . GLU A 1 81 ? 4.511 3.002 12.420 1.00 94.06 81 GLU A O 1
ATOM 667 N N . LYS A 1 82 ? 4.248 3.058 14.657 1.00 94.19 82 LYS A N 1
ATOM 668 C CA . LYS A 1 82 ? 4.903 4.360 14.848 1.00 94.19 82 LYS A CA 1
ATOM 669 C C . LYS A 1 82 ? 6.386 4.296 14.509 1.00 94.19 82 LYS A C 1
ATOM 671 O O . LYS A 1 82 ? 6.928 5.287 14.026 1.00 94.19 82 LYS A O 1
ATOM 676 N N . SER A 1 83 ? 7.021 3.137 14.683 1.00 94.88 83 SER A N 1
ATOM 677 C CA . SER A 1 83 ? 8.393 2.896 14.215 1.00 94.88 83 SER A CA 1
ATOM 678 C C . SER A 1 83 ? 8.513 2.827 12.683 1.00 94.88 83 SER A C 1
ATOM 680 O O . SER A 1 83 ? 9.555 3.164 12.119 1.00 94.88 83 SER A O 1
ATOM 682 N N . VAL A 1 84 ? 7.439 2.442 11.983 1.00 95.00 84 VAL A N 1
ATOM 683 C CA . VAL A 1 84 ? 7.437 2.207 10.529 1.00 95.00 84 VAL A CA 1
ATOM 684 C C . VAL A 1 84 ? 7.090 3.471 9.742 1.00 95.00 84 VAL A C 1
ATOM 686 O O . VAL A 1 84 ? 7.700 3.743 8.704 1.00 95.00 84 VAL A O 1
ATOM 689 N N . PHE A 1 85 ? 6.142 4.281 10.221 1.00 94.56 85 PHE A N 1
ATOM 690 C CA . PHE A 1 85 ? 5.684 5.479 9.505 1.00 94.56 85 PHE A CA 1
ATOM 691 C C . PHE A 1 85 ? 6.791 6.485 9.132 1.00 94.56 85 PHE A C 1
ATOM 693 O O . PHE A 1 85 ? 6.745 7.004 8.008 1.00 94.56 85 PHE A O 1
ATOM 700 N N . PRO A 1 86 ? 7.812 6.755 9.972 1.00 95.50 86 PRO A N 1
ATOM 701 C CA . PRO A 1 86 ? 8.931 7.610 9.583 1.00 95.50 86 PRO A CA 1
ATOM 702 C C . PRO A 1 86 ? 9.709 7.059 8.382 1.00 95.50 86 PRO A C 1
ATOM 704 O O . PRO A 1 86 ? 10.033 7.815 7.466 1.00 95.50 86 PRO A O 1
ATOM 707 N N . LEU A 1 87 ? 9.943 5.742 8.332 1.00 95.62 87 LEU A N 1
ATOM 708 C CA . LEU A 1 87 ? 10.646 5.087 7.223 1.00 95.62 87 LEU A CA 1
ATOM 709 C C . LEU A 1 87 ? 9.859 5.218 5.915 1.00 95.62 87 LEU A C 1
ATOM 711 O O . LEU A 1 87 ? 10.421 5.576 4.880 1.00 95.62 87 LEU A O 1
ATOM 715 N N . LEU A 1 88 ? 8.543 5.002 5.966 1.00 94.94 88 LEU A N 1
ATOM 716 C CA . LEU A 1 88 ? 7.666 5.176 4.806 1.00 94.94 88 LEU A CA 1
ATOM 717 C C . LEU A 1 88 ? 7.625 6.636 4.339 1.00 94.94 88 LEU A C 1
ATOM 719 O O . LEU A 1 88 ? 7.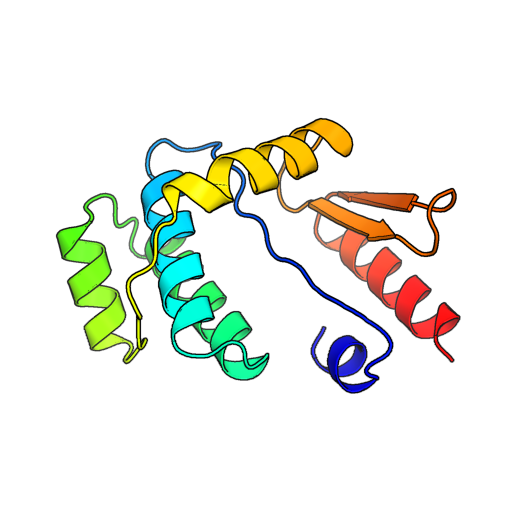697 6.913 3.141 1.00 94.94 88 LEU A O 1
ATOM 723 N N . SER A 1 89 ? 7.601 7.579 5.282 1.00 95.12 89 SER A N 1
ATOM 724 C CA . SER A 1 89 ? 7.639 9.015 4.992 1.00 95.12 89 SER A CA 1
ATOM 725 C C . SER A 1 89 ? 8.930 9.429 4.282 1.00 95.12 89 SER A C 1
ATOM 727 O O . SER A 1 89 ? 8.893 10.265 3.378 1.00 95.12 89 SER A O 1
ATOM 729 N N . LEU A 1 90 ? 10.072 8.832 4.641 1.00 96.50 90 LEU A N 1
ATOM 730 C CA . LEU A 1 90 ? 11.337 9.051 3.934 1.00 96.50 90 LEU A CA 1
ATOM 731 C C . LEU A 1 90 ? 11.269 8.556 2.487 1.00 96.50 90 LEU A C 1
ATOM 733 O O . LEU A 1 90 ? 11.766 9.243 1.598 1.00 96.50 90 LEU A O 1
ATOM 737 N N . VAL A 1 91 ? 10.621 7.417 2.225 1.00 95.88 91 VAL A N 1
ATOM 738 C CA . VAL A 1 91 ? 10.436 6.894 0.860 1.00 95.88 91 VAL A CA 1
ATOM 739 C C . VAL A 1 91 ? 9.544 7.821 0.026 1.00 95.88 91 VAL A C 1
ATOM 741 O O . VAL A 1 91 ? 9.923 8.186 -1.089 1.00 95.88 91 VAL A O 1
ATOM 744 N N . ILE A 1 92 ? 8.409 8.264 0.582 1.00 96.31 92 ILE A N 1
ATOM 745 C CA . ILE A 1 92 ? 7.493 9.230 -0.057 1.00 96.31 92 ILE A CA 1
ATOM 746 C C . ILE A 1 92 ? 8.251 10.512 -0.436 1.00 96.31 92 ILE A C 1
ATOM 748 O O . ILE A 1 92 ? 8.170 10.967 -1.580 1.00 96.31 92 ILE A O 1
ATOM 752 N N . LYS A 1 93 ? 9.036 11.067 0.501 1.00 97.00 93 LYS A N 1
ATOM 753 C CA . LYS A 1 93 ? 9.851 12.273 0.281 1.00 97.00 93 LYS A CA 1
ATOM 754 C C . LYS A 1 93 ? 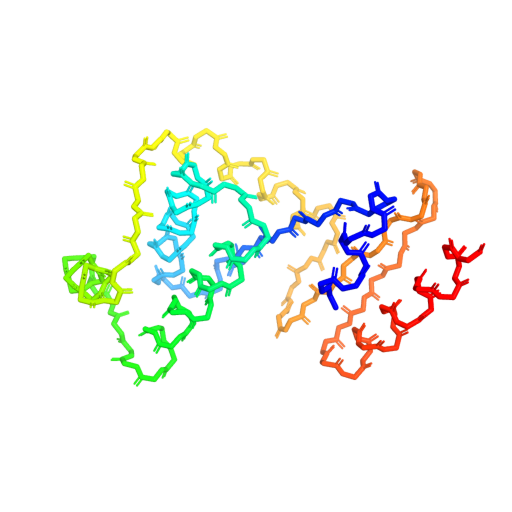10.947 12.047 -0.760 1.00 97.00 93 LYS A C 1
ATOM 756 O O . LYS A 1 93 ? 11.068 12.845 -1.687 1.00 97.00 93 LYS A O 1
ATOM 761 N N . LYS A 1 94 ? 11.710 10.953 -0.643 1.00 95.94 94 LYS A N 1
ATOM 762 C CA . LYS A 1 94 ? 12.815 10.601 -1.551 1.00 95.94 94 LYS A CA 1
ATOM 763 C C . LYS A 1 94 ? 12.361 10.571 -3.008 1.00 95.94 94 LYS A C 1
ATOM 765 O O . LYS A 1 94 ? 13.049 11.106 -3.870 1.00 95.94 94 LYS A O 1
ATOM 770 N N . TYR A 1 95 ? 11.198 9.979 -3.274 1.00 96.12 95 TYR A N 1
ATOM 771 C CA . TYR A 1 95 ? 10.655 9.859 -4.630 1.00 96.12 95 TYR A CA 1
ATOM 772 C C . TYR A 1 95 ? 9.680 10.979 -5.018 1.00 96.12 95 TYR A C 1
ATOM 774 O O . TYR A 1 95 ? 9.100 10.940 -6.106 1.00 96.12 95 TYR A O 1
ATOM 782 N N . LYS A 1 96 ? 9.535 12.007 -4.168 1.00 95.94 96 LYS A N 1
ATOM 783 C CA . LYS A 1 96 ? 8.666 13.171 -4.395 1.00 95.94 96 LYS A CA 1
ATOM 784 C C . LYS A 1 96 ? 7.250 12.743 -4.800 1.00 95.94 96 LYS A C 1
ATOM 786 O O . LYS A 1 96 ? 6.742 13.160 -5.843 1.00 95.94 96 LYS A O 1
ATOM 791 N N . VAL A 1 97 ? 6.653 11.848 -4.014 1.00 96.62 97 VAL A N 1
ATOM 792 C CA . VAL A 1 97 ? 5.278 11.385 -4.231 1.00 96.62 97 VAL A CA 1
ATOM 793 C C . VAL A 1 97 ? 4.320 12.444 -3.689 1.00 96.62 97 VAL A C 1
ATOM 795 O O . VAL A 1 97 ? 4.165 12.594 -2.481 1.00 96.62 97 VAL A O 1
ATOM 798 N N . ASN A 1 98 ? 3.708 13.199 -4.597 1.00 95.12 98 ASN A N 1
ATOM 799 C CA . ASN A 1 98 ? 2.793 14.310 -4.316 1.00 95.12 98 ASN A CA 1
ATOM 800 C C . ASN A 1 98 ? 1.372 14.080 -4.862 1.00 95.12 98 ASN A C 1
ATOM 802 O O . ASN A 1 98 ? 0.513 14.938 -4.699 1.00 95.12 98 ASN A O 1
ATOM 806 N N . GLN A 1 99 ? 1.123 12.926 -5.482 1.00 94.88 99 GLN A N 1
ATOM 807 C CA . GLN A 1 99 ? -0.183 12.525 -5.991 1.00 94.88 99 GLN A CA 1
ATOM 808 C C . GLN A 1 99 ? -0.317 10.999 -6.003 1.00 94.88 99 GLN A C 1
ATOM 810 O O . GLN A 1 99 ? 0.679 10.269 -6.012 1.00 94.88 99 GLN A O 1
ATOM 815 N N . THR A 1 100 ? -1.554 10.511 -5.998 1.00 92.88 100 THR A N 1
ATOM 816 C CA . THR A 1 100 ? -1.883 9.081 -6.024 1.00 92.88 100 THR A CA 1
ATOM 817 C C . THR A 1 100 ? -2.882 8.770 -7.146 1.00 92.88 100 THR A C 1
ATOM 819 O O . THR A 1 100 ? -3.792 9.570 -7.344 1.00 92.88 100 THR A O 1
ATOM 822 N N . PRO A 1 101 ? -2.761 7.613 -7.827 1.00 95.69 101 PRO A N 1
ATOM 823 C CA . PRO A 1 101 ? -1.716 6.609 -7.633 1.00 95.69 101 PRO A CA 1
ATOM 824 C C . PRO A 1 101 ? -0.371 7.040 -8.249 1.00 95.69 101 PRO A C 1
ATOM 826 O O . PRO A 1 101 ? -0.324 7.667 -9.303 1.00 95.69 101 PRO A O 1
ATOM 829 N N . THR A 1 102 ? 0.727 6.682 -7.580 1.00 97.94 102 THR A N 1
ATOM 830 C CA . THR A 1 102 ? 2.101 6.793 -8.099 1.00 97.94 102 THR A CA 1
ATOM 831 C C . THR A 1 102 ? 2.782 5.437 -7.934 1.00 97.94 102 THR A C 1
ATOM 833 O O . THR A 1 102 ? 2.717 4.847 -6.854 1.00 97.94 102 THR A O 1
ATOM 836 N N . CYS A 1 103 ? 3.468 4.958 -8.970 1.00 98.00 103 CYS A N 1
ATOM 837 C CA . CYS A 1 103 ? 4.333 3.782 -8.905 1.00 98.00 103 CYS A CA 1
ATOM 838 C C . CYS A 1 103 ? 5.783 4.189 -9.165 1.00 98.00 103 CYS A C 1
ATOM 840 O O . CYS A 1 103 ? 6.076 4.939 -10.094 1.00 98.00 103 CYS A O 1
ATOM 842 N N . VAL A 1 104 ? 6.702 3.676 -8.352 1.00 97.94 104 VAL A N 1
ATOM 843 C CA . VAL A 1 104 ? 8.141 3.847 -8.556 1.00 97.94 104 VAL A CA 1
ATOM 844 C C . VAL A 1 104 ? 8.733 2.475 -8.828 1.00 97.94 104 VAL A C 1
ATOM 846 O O . VAL A 1 104 ? 8.646 1.585 -7.983 1.00 97.94 104 VAL A O 1
ATOM 849 N N . ILE A 1 105 ? 9.345 2.312 -9.997 1.00 97.62 105 ILE A N 1
ATOM 850 C CA . ILE A 1 105 ? 10.037 1.088 -10.391 1.00 97.62 105 ILE A CA 1
ATOM 851 C C . ILE A 1 105 ? 11.536 1.354 -10.320 1.00 97.62 105 ILE A C 1
ATOM 853 O O . ILE A 1 105 ? 12.066 2.219 -11.019 1.00 97.62 105 ILE A O 1
ATOM 857 N N . LYS A 1 106 ? 12.215 0.613 -9.446 1.00 96.12 106 LYS A N 1
ATOM 858 C CA . LYS A 1 106 ? 13.666 0.653 -9.271 1.00 96.12 106 LYS A CA 1
ATOM 859 C C . LYS A 1 106 ? 14.275 -0.576 -9.944 1.00 96.12 106 LYS A C 1
ATOM 861 O O . LYS A 1 106 ? 14.108 -1.680 -9.438 1.00 96.12 106 LYS A O 1
ATOM 866 N N . TYR A 1 107 ? 14.982 -0.368 -11.050 1.00 93.88 107 TYR A N 1
ATOM 867 C CA . TYR A 1 107 ? 15.742 -1.411 -1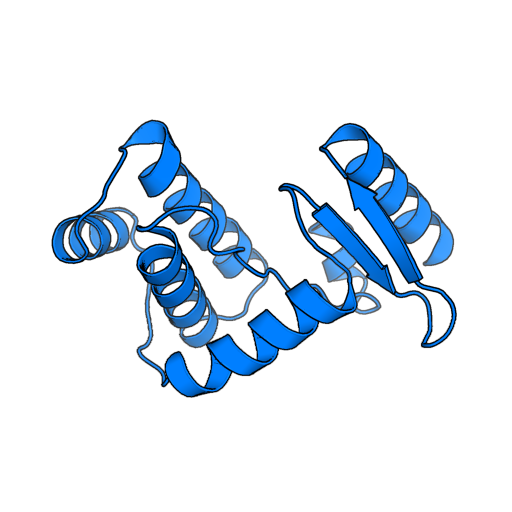1.748 1.00 93.88 107 TYR A CA 1
ATOM 868 C C . TYR A 1 107 ? 17.145 -1.574 -11.137 1.00 93.88 107 TYR A C 1
ATOM 870 O O . TYR A 1 107 ? 17.667 -2.679 -11.060 1.00 93.88 107 TYR A O 1
ATOM 878 N N . SER A 1 108 ? 17.740 -0.475 -10.658 1.00 91.25 108 SER A N 1
ATOM 879 C CA . SER A 1 108 ? 19.019 -0.443 -9.931 1.00 91.25 108 SER A CA 1
ATOM 880 C C . SER A 1 108 ? 19.094 0.799 -9.029 1.00 91.25 108 SER A C 1
ATOM 882 O O . SER A 1 108 ? 18.153 1.590 -8.979 1.00 91.25 108 SER A O 1
ATOM 884 N N . ASP A 1 109 ? 20.194 1.007 -8.298 1.00 87.75 109 ASP A N 1
ATOM 885 C CA . ASP A 1 109 ? 20.387 2.232 -7.499 1.00 87.75 109 ASP A CA 1
ATOM 886 C C . ASP A 1 109 ? 20.390 3.517 -8.336 1.00 87.75 109 ASP A C 1
ATOM 888 O O . ASP A 1 109 ? 19.967 4.566 -7.847 1.00 87.75 109 ASP A O 1
ATOM 892 N N . THR A 1 110 ? 20.806 3.422 -9.598 1.00 91.12 110 THR A N 1
ATOM 893 C CA . THR A 1 110 ? 20.895 4.546 -10.539 1.00 91.12 110 THR A CA 1
ATOM 894 C C . THR A 1 110 ? 19.751 4.581 -11.552 1.00 91.12 110 THR A C 1
ATOM 896 O O . THR A 1 110 ? 19.521 5.617 -12.168 1.00 91.12 110 THR A O 1
ATOM 899 N N . SER A 1 111 ? 19.005 3.483 -11.711 1.00 94.44 111 SER A N 1
ATOM 900 C CA . SER A 1 111 ? 17.880 3.377 -12.642 1.00 94.44 111 SER A CA 1
ATOM 901 C C . SER A 1 111 ? 16.559 3.273 -11.885 1.00 94.44 111 SER A C 1
ATOM 903 O O . SER A 1 111 ? 16.154 2.205 -11.413 1.00 94.44 111 SER A O 1
ATOM 905 N N . VAL A 1 112 ? 15.883 4.416 -11.765 1.00 96.75 112 VAL A N 1
ATOM 906 C CA . VAL A 1 112 ? 14.574 4.555 -11.123 1.00 96.75 112 VAL A CA 1
ATOM 907 C C . VAL A 1 112 ? 13.639 5.307 -12.060 1.00 96.75 112 VAL A C 1
ATOM 909 O O . VAL A 1 112 ? 13.958 6.409 -12.498 1.00 96.75 112 VAL A O 1
ATOM 912 N N . LYS A 1 113 ? 12.457 4.745 -12.314 1.00 97.62 113 LYS A N 1
ATOM 913 C CA . LYS A 1 113 ? 11.381 5.402 -13.061 1.00 97.62 113 LYS A CA 1
ATOM 914 C C . LYS A 1 113 ? 10.171 5.631 -12.156 1.00 97.62 113 LYS A C 1
ATOM 916 O O . LYS A 1 113 ? 9.829 4.771 -11.344 1.00 97.62 113 LYS A O 1
ATOM 921 N N . LYS A 1 114 ? 9.533 6.795 -12.291 1.00 97.69 114 LYS A N 1
ATOM 922 C CA . LYS A 1 114 ? 8.293 7.164 -11.595 1.00 97.69 114 LYS A CA 1
ATOM 923 C C . LYS A 1 114 ? 7.174 7.287 -12.625 1.00 97.69 114 LYS A C 1
ATOM 925 O O . LYS A 1 114 ? 7.366 7.973 -13.620 1.00 97.69 114 LYS A O 1
ATOM 930 N N . TYR A 1 115 ? 6.042 6.658 -12.344 1.00 98.19 115 TYR A N 1
ATOM 931 C CA . TYR A 1 115 ? 4.849 6.623 -13.184 1.00 98.19 115 TYR A CA 1
ATOM 932 C C . TYR A 1 115 ? 3.655 7.104 -12.370 1.00 98.19 115 TYR A C 1
ATOM 934 O O . TYR A 1 115 ? 3.532 6.750 -11.190 1.00 98.19 115 TYR A O 1
ATOM 942 N N . ILE A 1 116 ? 2.792 7.912 -12.974 1.00 97.75 116 ILE A N 1
ATOM 943 C CA . ILE A 1 116 ? 1.716 8.600 -12.273 1.00 97.75 116 ILE A CA 1
ATOM 944 C C . ILE A 1 116 ? 0.385 8.356 -12.988 1.00 97.75 116 ILE A C 1
ATOM 946 O O . ILE A 1 116 ? 0.263 8.565 -14.187 1.00 97.75 116 ILE A O 1
ATOM 950 N N . GLY A 1 117 ? -0.643 7.967 -12.231 1.00 97.31 117 GLY A N 1
ATOM 951 C CA . GLY A 1 117 ? -1.937 7.605 -12.810 1.00 97.31 117 GLY A CA 1
ATOM 952 C C . GLY A 1 117 ? -1.960 6.179 -13.365 1.00 97.31 117 GLY A C 1
ATOM 953 O O . GLY A 1 117 ? -0.937 5.507 -13.465 1.00 97.31 117 GLY A O 1
ATOM 954 N N . GLU A 1 118 ? -3.154 5.679 -13.659 1.00 95.94 118 GLU A N 1
ATOM 955 C CA . GLU A 1 118 ? -3.361 4.258 -13.963 1.00 95.94 118 GLU A CA 1
ATOM 956 C C . GLU A 1 118 ? -2.667 3.822 -15.260 1.00 95.94 118 GLU A C 1
ATOM 958 O O . GLU A 1 118 ? -1.943 2.824 -15.251 1.00 95.94 118 GLU A O 1
ATOM 963 N N . ASP A 1 119 ? -2.805 4.608 -16.330 1.00 97.12 119 ASP A N 1
ATOM 964 C CA . ASP A 1 119 ? -2.263 4.283 -17.654 1.00 97.12 119 ASP A CA 1
ATOM 965 C C . ASP A 1 119 ? -0.730 4.221 -17.659 1.00 97.12 119 ASP A C 1
ATOM 967 O O . ASP A 1 119 ? -0.133 3.245 -18.121 1.00 97.12 119 ASP A O 1
ATOM 971 N N . GLU A 1 120 ? -0.062 5.231 -17.090 1.00 97.81 120 GLU A N 1
ATOM 972 C CA . GLU A 1 120 ? 1.403 5.246 -17.021 1.00 97.81 120 GLU A CA 1
ATOM 973 C C . GLU A 1 120 ? 1.937 4.108 -16.153 1.00 97.81 120 GLU A C 1
ATOM 975 O O . GLU A 1 120 ? 2.939 3.478 -16.494 1.00 97.81 120 GLU A O 1
ATOM 980 N N . ILE A 1 121 ? 1.268 3.823 -15.031 1.00 98.06 121 ILE A N 1
ATOM 981 C CA . ILE A 1 121 ? 1.649 2.720 -14.148 1.00 98.06 121 ILE A CA 1
ATOM 982 C C . ILE A 1 121 ? 1.503 1.391 -14.886 1.00 98.06 121 ILE A C 1
ATOM 984 O O . ILE A 1 121 ? 2.391 0.542 -14.790 1.00 98.06 121 ILE A O 1
ATOM 988 N N . TRP A 1 122 ? 0.423 1.199 -15.642 1.00 97.25 122 TRP A N 1
ATOM 989 C CA . TRP A 1 122 ? 0.222 -0.008 -16.435 1.00 97.25 122 TRP A CA 1
ATOM 990 C C . TRP A 1 122 ? 1.328 -0.204 -17.478 1.00 97.25 122 TRP A C 1
ATOM 992 O O . TRP A 1 122 ? 1.907 -1.294 -17.576 1.00 97.25 122 TRP A O 1
ATOM 1002 N N . ASN A 1 123 ? 1.681 0.864 -18.195 1.00 97.25 123 ASN A N 1
ATOM 1003 C CA . ASN A 1 123 ? 2.780 0.852 -19.158 1.00 97.25 123 ASN A CA 1
ATOM 1004 C C . ASN A 1 123 ? 4.109 0.508 -18.474 1.00 97.25 123 ASN A C 1
ATOM 1006 O O . ASN A 1 123 ? 4.806 -0.410 -18.905 1.00 97.25 123 ASN A O 1
ATOM 1010 N N . GLY A 1 124 ? 4.418 1.149 -17.343 1.00 97.31 124 GLY A N 1
ATOM 1011 C CA . GLY A 1 124 ? 5.633 0.880 -16.575 1.00 97.31 124 GLY A CA 1
ATOM 1012 C C . GLY A 1 124 ? 5.728 -0.553 -16.048 1.00 97.31 124 GLY A C 1
ATOM 1013 O O . GLY A 1 124 ? 6.789 -1.174 -16.108 1.00 97.31 124 GLY A O 1
ATOM 1014 N N . LEU A 1 125 ? 4.621 -1.124 -15.566 1.00 96.62 125 LEU A N 1
ATOM 1015 C CA . LEU A 1 125 ? 4.581 -2.523 -15.128 1.00 96.62 125 LEU A CA 1
ATOM 1016 C C . LEU A 1 125 ? 4.742 -3.502 -16.302 1.00 96.62 125 LEU A C 1
ATOM 1018 O O . LEU A 1 125 ? 5.336 -4.569 -16.128 1.00 96.62 125 LEU A O 1
ATOM 1022 N N . THR A 1 126 ? 4.240 -3.145 -17.485 1.00 96.31 126 THR A N 1
ATOM 1023 C CA . THR A 1 126 ? 4.411 -3.932 -18.715 1.00 96.31 126 THR A CA 1
ATOM 1024 C C . THR A 1 126 ? 5.863 -3.893 -19.199 1.00 96.31 126 THR A C 1
ATOM 1026 O O . THR A 1 126 ? 6.426 -4.947 -19.499 1.00 96.31 126 THR A O 1
ATOM 1029 N N . GLU A 1 127 ? 6.502 -2.718 -19.183 1.00 95.94 127 GLU A N 1
ATOM 1030 C CA . GLU A 1 127 ? 7.941 -2.560 -19.439 1.00 95.94 127 GLU A CA 1
ATOM 1031 C C . GLU A 1 127 ? 8.779 -3.396 -18.466 1.00 95.94 127 GLU A C 1
ATOM 1033 O O . GLU A 1 127 ? 9.653 -4.150 -18.893 1.00 95.94 127 GLU A O 1
ATOM 1038 N N . LEU A 1 128 ? 8.479 -3.324 -17.164 1.00 96.06 128 LEU A N 1
ATOM 1039 C CA . LEU A 1 128 ? 9.167 -4.123 -16.150 1.00 96.06 128 LEU A CA 1
ATOM 1040 C C . LEU A 1 128 ? 9.016 -5.621 -16.427 1.00 96.06 128 LEU A C 1
ATOM 1042 O O . LEU A 1 128 ? 9.992 -6.362 -16.358 1.00 96.06 128 LEU A O 1
ATOM 1046 N N . LYS A 1 129 ? 7.808 -6.081 -16.772 1.00 94.38 129 LYS A N 1
ATOM 1047 C CA . LYS A 1 129 ? 7.573 -7.488 -17.119 1.00 94.38 129 LYS A CA 1
ATOM 1048 C C . LYS A 1 129 ? 8.420 -7.921 -18.317 1.00 94.38 129 LYS A C 1
ATOM 1050 O O . LYS A 1 129 ? 8.928 -9.037 -18.309 1.00 94.38 129 LYS A O 1
ATOM 1055 N N . ALA A 1 130 ? 8.555 -7.069 -19.333 1.00 93.69 130 ALA A N 1
ATOM 1056 C CA . ALA A 1 130 ? 9.392 -7.347 -20.496 1.00 93.69 130 ALA A CA 1
ATOM 1057 C C . ALA A 1 130 ? 10.887 -7.376 -20.139 1.00 93.69 130 ALA A C 1
ATOM 1059 O O . ALA A 1 130 ? 11.585 -8.271 -20.594 1.00 93.69 130 ALA A O 1
ATOM 1060 N N . TYR A 1 131 ? 11.348 -6.461 -19.282 1.00 93.44 131 TYR A N 1
ATOM 1061 C CA . TYR A 1 131 ? 12.732 -6.394 -18.800 1.00 93.44 131 TYR A CA 1
ATOM 1062 C C . TYR A 1 131 ? 13.165 -7.627 -17.986 1.00 93.44 131 TYR A C 1
ATOM 1064 O O . TYR A 1 131 ? 14.339 -7.977 -17.968 1.00 93.44 131 TYR A O 1
ATOM 1072 N N . LEU A 1 132 ? 12.230 -8.274 -17.285 1.00 91.12 132 LEU A N 1
ATOM 1073 C CA . LEU A 1 132 ? 12.509 -9.427 -16.418 1.00 91.12 132 LEU A CA 1
ATOM 1074 C C . LEU A 1 132 ? 12.562 -10.778 -17.147 1.00 91.12 132 LEU A C 1
ATOM 1076 O O . LEU A 1 132 ? 12.890 -11.784 -16.499 1.00 91.12 132 LEU A O 1
ATOM 1080 N N . LYS A 1 133 ? 12.179 -10.815 -18.428 1.00 83.00 133 LYS A N 1
ATOM 1081 C CA . LYS A 1 133 ? 12.309 -11.999 -19.284 1.00 83.00 133 LYS A CA 1
ATOM 1082 C C . LYS A 1 133 ? 13.772 -12.214 -19.639 1.00 83.00 133 LYS A C 1
ATOM 1084 O O . LYS A 1 133 ? 14.219 -13.361 -19.438 1.00 83.00 133 LYS A O 1
#

Secondary structure (DSSP, 8-state):
-HHHHHTSS----------STTHHHHHHHHHHHHHH---HHHHHHHHHHHHHHHHTS---SHHHHHHHHHHTT-------HHHHHHHHHHHHHHTT--SSSEEEEESSSS-EEEEESHHHHHHHHHHHHHHT-

Foldseek 3Di:
DVVVVVLVPDDDDDFQDPPDPQRVLLRQQLVQLCVVPVDPVSSVLSVVQSVCCCPVVVDRDNVVVVVSCVVVVRHGHHDPCVVVVVVSVVVCVVVVPPDPPKDWDDPDPPDIDIAHDDVRVVVVVVVVVVVSD